Protein AF-D8TXD3-F1 (afdb_monomer)

Radius of gyration: 16.56 Å; Cα contacts (8 Å, |Δi|>4): 131; chains: 1; bounding box: 39×30×44 Å

Solvent-accessible surface area (backbone atoms only — not comparable to full-atom values): 8235 Å² total; per-residue (Å²): 101,42,66,89,77,50,85,74,64,62,69,60,53,58,61,46,43,56,59,26,46,46,66,71,43,50,66,60,37,62,75,70,69,53,77,76,81,86,74,85,86,90,82,79,69,88,90,75,47,63,72,58,51,56,48,12,42,26,48,69,37,72,36,46,75,47,78,46,57,33,57,79,40,65,63,96,54,82,62,51,21,35,48,52,49,51,50,54,53,54,53,46,65,76,53,59,66,57,44,82,45,68,42,64,54,65,72,60,61,64,76,89,72,86,86,66,100,76,51,65,58,54,53,48,25,50,52,43,48,53,48,68,68,73,105

Organism: NCBI:txid3068

Nearest PDB structures (foldseek):
  8xqx-assembly1_F  TM=9.456E-01  e=1.312E-15  Chlamydomonas reinhardtii
  8xks-assembly1_B  TM=9.243E-01  e=7.353E-14  Chlamydomonas reinhardtii
  8xkv-assembly1_E  TM=9.454E-01  e=6.251E-09  Arabidopsis thaliana
  8xks-assembly1_G  TM=8.811E-01  e=1.223E-08  Chlamydomonas reinhardtii
  7ln4-assembly1_E  TM=8.777E-01  e=8.655E-08  Homo sapiens

Mean predicted aligned error: 6.08 Å

pLDDT: mean 86.11, std 10.76, range [48.59, 96.69]

Structure (mmCIF, N/CA/C/O backbone):
data_AF-D8TXD3-F1
#
_entry.id   AF-D8TXD3-F1
#
loop_
_atom_site.group_PDB
_atom_site.id
_atom_site.type_symbol
_atom_site.label_atom_id
_atom_site.label_alt_id
_atom_site.label_comp_id
_atom_site.label_asym_id
_atom_site.label_entity_id
_atom_site.label_seq_id
_atom_site.pdbx_PDB_ins_code
_atom_site.Cartn_x
_atom_site.Cartn_y
_atom_site.Cartn_z
_atom_site.occupancy
_atom_site.B_iso_or_equiv
_atom_site.auth_seq_id
_atom_site.auth_comp_id
_atom_site.auth_asym_id
_atom_site.auth_atom_id
_atom_site.pdbx_PDB_model_num
ATOM 1 N N . ILE A 1 1 ? -5.170 -10.801 10.804 1.00 86.25 1 ILE A N 1
ATOM 2 C CA . ILE A 1 1 ? -3.956 -10.276 11.455 1.00 86.25 1 ILE A CA 1
ATOM 3 C C . ILE A 1 1 ? -4.276 -8.867 11.902 1.00 86.25 1 ILE A C 1
ATOM 5 O O . ILE A 1 1 ? -4.836 -8.115 11.110 1.00 86.25 1 ILE A O 1
ATOM 9 N N . PHE A 1 2 ? -4.005 -8.568 13.159 1.00 93.25 2 PHE A N 1
ATOM 10 C CA . PHE A 1 2 ? -4.257 -7.289 13.812 1.00 93.25 2 PHE A CA 1
ATOM 11 C C . PHE A 1 2 ? -2.934 -6.670 14.252 1.00 93.25 2 PHE A C 1
ATOM 13 O O . PHE A 1 2 ? -1.879 -7.306 14.145 1.00 93.25 2 PHE A O 1
ATOM 20 N N . PHE A 1 3 ? -2.953 -5.433 14.746 1.00 93.31 3 PHE A N 1
ATOM 21 C CA . PHE A 1 3 ? -1.712 -4.825 15.222 1.00 93.31 3 PHE A CA 1
ATOM 22 C C . PHE A 1 3 ? -1.115 -5.554 16.421 1.00 93.31 3 PHE A C 1
ATOM 24 O O . PHE A 1 3 ? 0.111 -5.565 16.560 1.00 93.31 3 PHE A O 1
ATOM 31 N N . ASP A 1 4 ? -1.936 -6.192 17.246 1.00 92.38 4 ASP A N 1
ATOM 32 C CA . ASP A 1 4 ? -1.477 -6.960 18.405 1.00 92.38 4 ASP A CA 1
ATOM 33 C C . ASP A 1 4 ? -0.662 -8.203 18.016 1.00 92.38 4 ASP A C 1
ATOM 35 O O . ASP A 1 4 ? 0.206 -8.630 18.776 1.00 92.38 4 ASP A O 1
ATOM 39 N N . ASP A 1 5 ? -0.836 -8.708 16.791 1.00 91.00 5 ASP A N 1
ATOM 40 C CA . ASP A 1 5 ? -0.072 -9.844 16.260 1.00 91.00 5 ASP A CA 1
ATOM 41 C C . ASP A 1 5 ? 1.360 -9.455 15.825 1.00 91.00 5 ASP A C 1
ATOM 43 O O . ASP A 1 5 ? 2.174 -10.319 15.494 1.00 91.00 5 ASP A O 1
ATOM 47 N N . ILE A 1 6 ? 1.693 -8.157 15.786 1.00 90.44 6 ILE A N 1
ATOM 48 C CA . ILE A 1 6 ? 2.980 -7.643 15.291 1.00 90.44 6 ILE A CA 1
ATOM 49 C C . ILE A 1 6 ? 3.833 -7.151 16.463 1.00 90.44 6 ILE A C 1
ATOM 51 O O . ILE A 1 6 ? 3.465 -6.213 17.163 1.00 90.44 6 ILE A O 1
ATOM 55 N N . ALA A 1 7 ? 5.025 -7.705 16.667 1.00 90.25 7 ALA A N 1
ATOM 56 C CA . ALA A 1 7 ? 5.937 -7.203 17.696 1.00 90.25 7 ALA A CA 1
ATOM 57 C C . ALA A 1 7 ? 6.649 -5.904 17.257 1.00 90.25 7 ALA A C 1
ATOM 59 O O . ALA A 1 7 ? 7.073 -5.763 16.112 1.00 90.25 7 ALA A O 1
ATOM 60 N N . GLY A 1 8 ? 6.837 -4.961 18.187 1.00 90.44 8 GLY A N 1
ATOM 61 C CA . GLY A 1 8 ? 7.614 -3.737 17.944 1.00 90.44 8 GLY A CA 1
ATOM 62 C C . GLY A 1 8 ? 6.884 -2.664 17.122 1.00 90.44 8 GLY A C 1
ATOM 63 O O . GLY A 1 8 ? 5.661 -2.559 17.175 1.00 90.44 8 GLY A O 1
ATOM 64 N N . ASN A 1 9 ? 7.651 -1.815 16.423 1.00 88.00 9 ASN A N 1
ATOM 65 C CA . ASN A 1 9 ? 7.160 -0.758 15.519 1.00 88.00 9 ASN A CA 1
ATOM 66 C C . ASN A 1 9 ? 6.089 0.180 16.116 1.00 88.00 9 ASN A C 1
ATOM 68 O O . ASN A 1 9 ? 5.203 0.643 15.401 1.00 88.00 9 ASN A O 1
ATOM 72 N N . LYS A 1 10 ? 6.173 0.480 17.423 1.00 90.62 10 LYS A N 1
ATOM 73 C CA . LYS A 1 10 ? 5.152 1.248 18.165 1.00 90.62 10 LYS A CA 1
ATOM 74 C C . LYS A 1 10 ? 4.772 2.560 17.476 1.00 9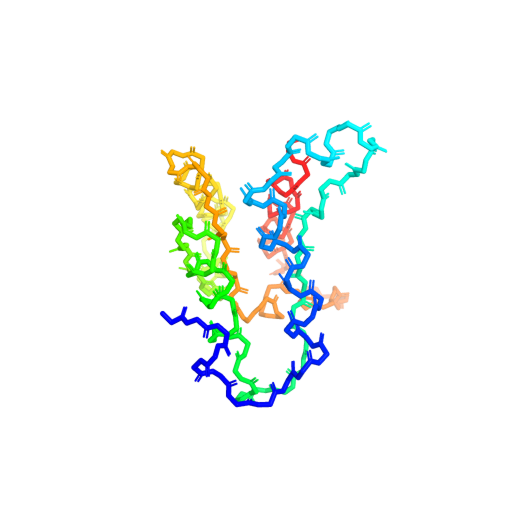0.62 10 LYS A C 1
ATOM 76 O O . LYS A 1 10 ? 3.590 2.832 17.329 1.00 90.62 10 LYS A O 1
ATOM 81 N N . GLN A 1 11 ? 5.765 3.320 17.013 1.00 90.12 11 GLN A N 1
ATOM 82 C CA . GLN A 1 11 ? 5.536 4.595 16.332 1.00 90.12 11 GLN A CA 1
ATOM 83 C C . GLN A 1 11 ? 4.725 4.418 15.041 1.00 90.12 11 GLN A C 1
ATOM 85 O O . GLN A 1 11 ? 3.692 5.053 14.868 1.00 90.12 11 GLN A O 1
ATOM 90 N N . ALA A 1 12 ? 5.134 3.483 14.180 1.00 91.00 12 ALA A N 1
ATOM 91 C CA . ALA A 1 12 ? 4.425 3.206 12.935 1.00 91.00 12 ALA A CA 1
ATOM 92 C C . ALA A 1 12 ? 3.001 2.676 13.177 1.00 91.00 12 ALA A C 1
ATOM 94 O O . ALA A 1 12 ? 2.106 2.976 12.398 1.00 91.00 12 ALA A O 1
ATOM 95 N N . LYS A 1 13 ? 2.764 1.912 14.256 1.00 92.81 13 LYS A N 1
ATOM 96 C CA . LYS A 1 13 ? 1.402 1.484 14.622 1.00 92.81 13 LYS A CA 1
ATOM 97 C C . LYS A 1 13 ? 0.518 2.672 14.989 1.00 92.81 13 LYS A C 1
ATOM 99 O O . LYS A 1 13 ? -0.627 2.708 14.564 1.00 92.81 13 LYS A O 1
ATOM 104 N N . VAL A 1 14 ? 1.044 3.629 15.757 1.00 92.31 14 VAL A N 1
ATOM 105 C CA . VAL A 1 14 ? 0.307 4.844 16.140 1.00 92.31 14 VAL A CA 1
ATOM 106 C C . VAL A 1 14 ? -0.063 5.659 14.902 1.00 92.31 14 VAL A C 1
ATOM 108 O O . VAL A 1 14 ? -1.224 6.011 14.743 1.00 92.31 14 VAL A O 1
ATOM 111 N N . GLU A 1 15 ? 0.883 5.888 13.992 1.00 90.69 15 GLU A N 1
ATOM 112 C CA . GLU A 1 15 ? 0.621 6.634 12.751 1.00 90.69 15 GLU A CA 1
ATOM 113 C C . GLU A 1 15 ? -0.390 5.916 11.849 1.00 90.69 15 GLU A C 1
ATOM 115 O O . GLU A 1 15 ? -1.292 6.528 11.285 1.00 90.69 15 GLU A O 1
ATOM 120 N N . LEU A 1 16 ? -0.295 4.590 11.742 1.00 92.69 16 LEU A N 1
ATOM 121 C CA . LEU A 1 16 ? -1.227 3.814 10.930 1.00 92.69 16 LEU A CA 1
ATOM 122 C C . LEU A 1 16 ? -2.613 3.652 11.568 1.00 92.69 16 LEU A C 1
ATOM 124 O O . LEU A 1 16 ? -3.570 3.385 10.841 1.00 92.69 16 LEU A O 1
ATOM 128 N N . MET A 1 17 ? -2.757 3.842 12.883 1.00 91.25 17 MET A N 1
ATOM 129 C CA . MET A 1 17 ? -4.076 3.886 13.523 1.00 91.25 17 MET A CA 1
ATOM 130 C C . MET A 1 17 ? -4.910 5.070 13.034 1.00 91.25 17 MET A C 1
ATOM 132 O O . MET A 1 17 ? -6.123 4.929 12.928 1.00 91.25 17 MET A O 1
ATOM 136 N N . GLU A 1 18 ? -4.296 6.186 12.631 1.00 87.19 18 GLU A N 1
ATOM 137 C CA . GLU A 1 18 ? -5.038 7.302 12.025 1.00 87.19 18 GLU A CA 1
ATOM 138 C C . GLU A 1 18 ? -5.732 6.881 10.719 1.00 87.19 18 GLU A C 1
ATOM 140 O O . GLU A 1 18 ? -6.858 7.294 10.434 1.00 87.19 18 GLU A O 1
ATOM 145 N N . VAL A 1 19 ? -5.087 6.003 9.941 1.00 89.00 19 VAL A N 1
ATOM 146 C CA . VAL A 1 19 ? -5.666 5.428 8.717 1.00 89.00 19 VAL A CA 1
ATOM 147 C C . VAL A 1 19 ? -6.830 4.499 9.057 1.00 89.00 19 VAL A C 1
ATOM 149 O O . VAL A 1 19 ? -7.870 4.553 8.404 1.00 89.00 19 VAL A O 1
ATOM 152 N N . VAL A 1 20 ? -6.683 3.673 10.096 1.00 90.94 20 VAL A N 1
ATOM 153 C CA . VAL A 1 20 ? -7.759 2.793 10.582 1.00 90.94 20 VAL A CA 1
ATOM 154 C C . VAL A 1 20 ? -8.965 3.612 11.045 1.00 90.94 20 VAL A C 1
ATOM 156 O O . VAL A 1 20 ? -10.105 3.315 10.677 1.00 90.94 20 VAL A O 1
ATOM 159 N N . ASP A 1 21 ? -8.723 4.667 11.818 1.00 88.38 21 ASP A N 1
ATOM 160 C CA . ASP A 1 21 ? -9.765 5.546 12.344 1.00 88.38 21 ASP A CA 1
ATOM 161 C C . ASP A 1 21 ? -10.522 6.261 11.224 1.00 88.38 21 ASP A C 1
ATOM 163 O O . ASP A 1 21 ? -11.740 6.442 11.328 1.00 88.38 21 ASP A O 1
ATOM 167 N N . PHE A 1 22 ? -9.835 6.606 10.131 1.00 85.69 22 PHE A N 1
ATOM 168 C CA . PHE A 1 22 ? -10.468 7.156 8.936 1.00 85.69 22 PHE A CA 1
ATOM 169 C C . PHE A 1 22 ? -11.490 6.191 8.319 1.00 85.69 22 PHE A C 1
ATOM 171 O O . PHE A 1 22 ? -12.600 6.611 7.987 1.00 85.69 22 PHE A O 1
ATOM 178 N N . PHE A 1 23 ? -11.157 4.902 8.202 1.00 85.69 23 PHE A N 1
ATOM 179 C CA . PHE A 1 23 ? -12.091 3.898 7.680 1.00 85.69 23 PHE A CA 1
ATOM 180 C C . PHE A 1 23 ? -13.249 3.611 8.641 1.00 85.69 23 PHE A C 1
ATOM 182 O O . PHE A 1 23 ? -14.376 3.408 8.189 1.00 85.69 23 PHE A O 1
ATOM 189 N N . ARG A 1 24 ? -12.995 3.607 9.956 1.00 86.31 24 ARG A N 1
ATOM 190 C CA . ARG A 1 24 ? -14.018 3.301 10.969 1.00 86.31 24 ARG A CA 1
ATOM 191 C C . ARG A 1 24 ? -14.969 4.464 11.256 1.00 86.31 24 ARG A C 1
ATOM 193 O O . ARG A 1 24 ? -16.124 4.210 11.577 1.00 86.31 24 ARG A O 1
ATOM 200 N N . THR A 1 25 ? -14.496 5.712 11.176 1.00 85.31 25 THR A N 1
ATOM 201 C CA . THR A 1 25 ? -15.274 6.900 11.588 1.00 85.31 25 THR A CA 1
ATOM 202 C C . THR A 1 25 ? -15.173 8.073 10.592 1.00 85.31 25 THR A C 1
ATOM 204 O O . THR A 1 25 ? -14.779 9.187 10.968 1.00 85.31 25 THR A O 1
ATOM 207 N N . PRO A 1 26 ? -15.519 7.877 9.306 1.00 80.00 26 PRO A N 1
ATOM 208 C CA . PRO A 1 26 ? -15.300 8.875 8.252 1.00 80.00 26 PRO A CA 1
ATOM 209 C C . PRO A 1 26 ? -16.060 10.196 8.479 1.00 80.00 26 PRO A C 1
ATOM 211 O O . PRO A 1 26 ? -15.603 11.266 8.069 1.00 80.00 26 PRO A O 1
ATOM 214 N N . GLU A 1 27 ? -17.205 10.166 9.161 1.00 83.94 27 GLU A N 1
ATOM 215 C CA . GLU A 1 27 ? -18.003 11.347 9.511 1.00 83.94 27 GLU A CA 1
ATOM 216 C C . GLU A 1 27 ? -17.260 12.355 10.396 1.00 83.94 27 GLU A C 1
ATOM 218 O O . GLU A 1 27 ? -17.423 13.560 10.196 1.00 83.94 27 GLU A O 1
ATOM 223 N N . LYS A 1 28 ? -16.396 11.901 11.315 1.00 82.56 28 LYS A N 1
ATOM 224 C CA . LYS A 1 28 ? -15.596 12.805 12.162 1.00 82.56 28 LYS A CA 1
ATOM 225 C C . LYS A 1 28 ? -14.623 13.637 11.331 1.00 82.56 28 LYS A C 1
ATOM 227 O O . LYS A 1 28 ? -14.472 14.830 11.585 1.00 82.56 28 LYS A O 1
ATOM 232 N N . PHE A 1 29 ? -14.010 13.027 10.318 1.00 80.38 29 PHE A N 1
ATOM 233 C CA . PHE A 1 29 ? -13.079 13.703 9.413 1.00 80.38 29 PHE A CA 1
ATOM 234 C C . PHE A 1 29 ? -13.796 14.698 8.499 1.00 80.38 29 PHE A C 1
ATOM 236 O O . PHE A 1 29 ? -13.316 15.810 8.289 1.00 80.38 29 PHE A O 1
ATOM 243 N N . ARG A 1 30 ? -14.994 14.345 8.013 1.00 79.19 30 ARG A N 1
ATOM 244 C CA . ARG A 1 30 ? -15.831 15.278 7.242 1.00 79.19 30 ARG A CA 1
ATOM 245 C C . ARG A 1 30 ? -16.265 16.479 8.079 1.00 79.19 30 ARG A C 1
ATOM 247 O O . ARG A 1 30 ? -16.218 17.600 7.585 1.00 79.19 30 ARG A O 1
ATOM 254 N N . ALA A 1 31 ? -16.656 16.256 9.334 1.00 82.88 31 ALA A N 1
ATOM 255 C CA . ALA A 1 31 ? -17.104 17.315 10.236 1.00 82.88 31 ALA A CA 1
ATOM 256 C C . ALA A 1 31 ? -15.977 18.278 10.643 1.00 82.88 31 ALA A C 1
ATOM 258 O O . ALA A 1 31 ? -16.224 19.469 10.811 1.00 82.88 31 ALA A O 1
ATOM 259 N N . SER A 1 32 ? -14.741 17.787 10.778 1.00 81.44 32 SER A N 1
ATOM 260 C CA . SER A 1 32 ? -13.578 18.618 11.110 1.00 81.44 32 SER A CA 1
ATOM 261 C C . SER A 1 32 ? -12.965 19.339 9.904 1.00 81.44 32 SER A C 1
ATOM 263 O O . SER A 1 32 ? -12.075 20.169 10.080 1.00 81.44 32 SER A O 1
ATOM 265 N N . GLY A 1 33 ? -13.407 19.026 8.679 1.00 79.88 33 GLY A N 1
ATOM 266 C CA . GLY A 1 33 ? -12.780 19.511 7.446 1.00 79.88 33 GLY A CA 1
ATOM 267 C C . GLY A 1 33 ? -11.394 18.908 7.186 1.00 79.88 33 GLY A C 1
ATOM 268 O O . GLY A 1 33 ? -10.670 19.387 6.310 1.00 79.88 33 GLY A O 1
ATOM 269 N N . ALA A 1 34 ? -11.009 17.870 7.934 1.00 78.56 34 ALA A N 1
ATOM 270 C CA . ALA A 1 34 ? -9.746 17.177 7.741 1.00 78.56 34 ALA A CA 1
ATOM 271 C C . ALA A 1 34 ? -9.757 16.414 6.409 1.00 78.56 34 ALA A 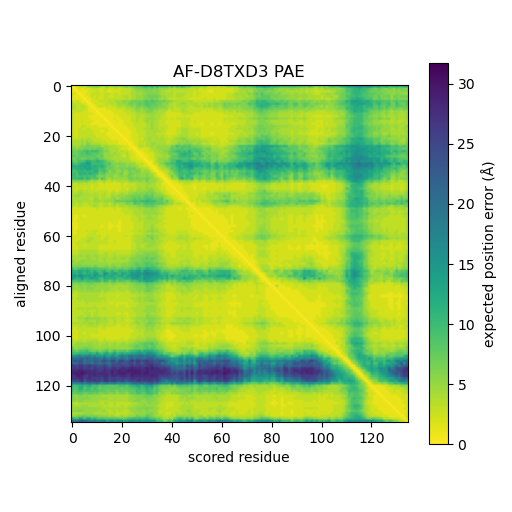C 1
ATOM 273 O O . ALA A 1 34 ? -10.725 15.733 6.060 1.00 78.56 34 ALA A O 1
ATOM 274 N N . ARG A 1 35 ? -8.661 16.516 5.651 1.00 71.19 35 ARG A N 1
ATOM 275 C CA . ARG A 1 35 ? -8.489 15.725 4.429 1.00 71.19 35 ARG A CA 1
ATOM 276 C C . ARG A 1 35 ? -8.021 14.326 4.792 1.00 71.19 35 ARG A C 1
ATOM 278 O O . ARG A 1 35 ? -7.109 14.171 5.598 1.00 71.19 35 ARG A O 1
ATOM 285 N N . ALA A 1 36 ? -8.620 13.332 4.147 1.00 72.00 36 ALA A N 1
ATOM 286 C CA . ALA A 1 36 ? -8.139 11.963 4.217 1.00 72.00 36 ALA A CA 1
ATOM 287 C C . ALA A 1 36 ? -6.675 11.892 3.745 1.00 72.00 36 ALA A C 1
ATOM 289 O O . ALA A 1 36 ? -6.329 12.568 2.764 1.00 72.00 36 ALA A O 1
ATOM 290 N N . PRO A 1 37 ? -5.820 11.079 4.386 1.00 74.50 37 PRO A N 1
ATOM 291 C CA . PRO A 1 37 ? -4.510 10.781 3.832 1.00 74.50 37 PRO A CA 1
ATOM 292 C C . PRO A 1 37 ? -4.689 10.139 2.449 1.00 74.50 37 PRO A C 1
ATOM 294 O O . PRO A 1 37 ? -5.395 9.144 2.305 1.00 74.50 37 PRO A O 1
ATOM 297 N N . LYS A 1 38 ? -4.061 10.720 1.417 1.00 78.88 38 LYS A N 1
ATOM 298 C CA . LYS A 1 38 ? -4.127 10.200 0.036 1.00 78.88 38 LYS A CA 1
ATOM 299 C C . LYS A 1 38 ? -3.394 8.862 -0.134 1.00 78.88 38 LYS A C 1
ATOM 301 O O . LYS A 1 38 ? -3.677 8.116 -1.062 1.00 78.88 38 LYS A O 1
ATOM 306 N N . GLY A 1 39 ? -2.441 8.566 0.745 1.00 88.25 39 GLY A N 1
ATOM 307 C CA . GLY A 1 39 ? -1.661 7.336 0.737 1.00 88.25 39 GLY A CA 1
ATOM 308 C C . GLY A 1 39 ? -0.626 7.335 1.855 1.00 88.25 39 GLY A C 1
ATOM 309 O O . GLY A 1 39 ? -0.339 8.377 2.446 1.00 88.25 39 GLY A O 1
ATOM 310 N N . VAL A 1 40 ? -0.065 6.161 2.139 1.00 91.50 40 VAL A N 1
ATOM 311 C CA . VAL A 1 40 ? 1.009 5.980 3.123 1.00 91.50 40 VAL A CA 1
ATOM 312 C C . VAL A 1 40 ? 2.182 5.284 2.452 1.00 91.50 40 VAL A C 1
ATOM 314 O O . VAL A 1 40 ? 2.003 4.263 1.791 1.00 91.50 40 VAL A O 1
ATOM 317 N N . LEU A 1 41 ? 3.388 5.817 2.649 1.00 92.12 41 LEU A N 1
ATOM 318 C CA . LEU A 1 41 ? 4.623 5.217 2.158 1.00 92.12 41 LEU A CA 1
ATOM 319 C C . LEU A 1 41 ? 5.400 4.594 3.322 1.00 92.12 41 LEU A C 1
ATOM 321 O O . LEU A 1 41 ? 5.902 5.297 4.197 1.00 92.12 41 LEU A O 1
ATOM 325 N N . LEU A 1 42 ? 5.530 3.267 3.320 1.00 92.00 42 LEU A N 1
ATOM 326 C CA . LEU A 1 42 ? 6.301 2.540 4.328 1.00 92.00 42 LEU A CA 1
ATOM 327 C C . LEU A 1 42 ? 7.754 2.370 3.864 1.00 92.00 42 LEU A C 1
ATOM 329 O O . LEU A 1 42 ? 8.037 1.560 2.987 1.00 92.00 42 LEU A O 1
ATOM 333 N N . VAL A 1 43 ? 8.697 3.079 4.491 1.00 91.00 43 VAL A N 1
ATOM 334 C CA . VAL A 1 43 ? 10.129 3.056 4.116 1.00 91.00 43 VAL A CA 1
ATOM 335 C C . VAL A 1 43 ? 10.975 2.352 5.176 1.00 91.00 43 VAL A C 1
ATOM 337 O O . VAL A 1 43 ? 10.620 2.292 6.351 1.00 91.00 43 VAL A O 1
ATOM 340 N N . GLY A 1 44 ? 12.067 1.708 4.764 1.00 89.88 44 GLY A N 1
ATOM 341 C CA . GLY A 1 44 ? 13.067 1.086 5.642 1.00 89.88 44 GLY A CA 1
ATOM 342 C C . GLY A 1 44 ? 13.565 -0.262 5.107 1.00 89.88 44 GLY A C 1
ATOM 343 O O . GLY A 1 44 ? 13.054 -0.721 4.089 1.00 89.88 44 GLY A O 1
ATOM 344 N N . PRO A 1 45 ? 14.512 -0.921 5.794 1.00 88.62 45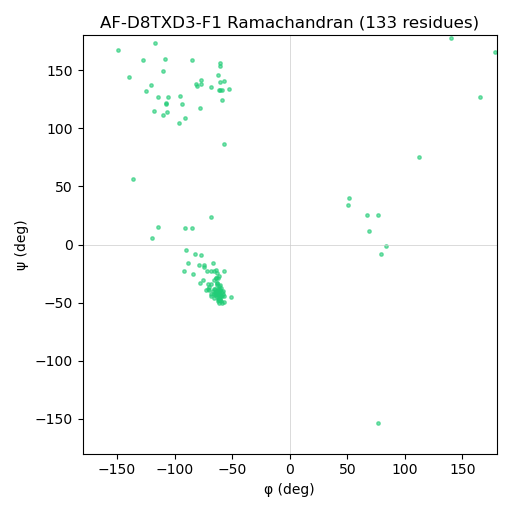 PRO A N 1
ATOM 345 C CA . PRO A 1 45 ? 15.127 -2.154 5.300 1.00 88.62 45 PRO A CA 1
ATOM 346 C C . PRO A 1 45 ? 14.112 -3.297 5.092 1.00 88.62 45 PRO A C 1
ATOM 348 O O . PRO A 1 45 ? 13.059 -3.304 5.755 1.00 88.62 45 PRO A O 1
ATOM 351 N N . PRO A 1 46 ? 14.418 -4.278 4.220 1.00 86.44 46 PRO A N 1
ATOM 352 C CA . PRO A 1 46 ? 13.609 -5.487 4.077 1.00 86.44 46 PRO A CA 1
ATOM 353 C C . PRO A 1 46 ? 13.551 -6.272 5.397 1.00 86.44 46 PRO A C 1
ATOM 355 O O . PRO A 1 46 ? 14.436 -6.160 6.243 1.00 86.44 46 PRO A O 1
ATOM 358 N N . GLY A 1 47 ? 12.482 -7.048 5.596 1.00 86.44 47 GLY A N 1
ATOM 359 C CA . GLY A 1 47 ? 12.307 -7.885 6.793 1.00 86.44 47 GLY A CA 1
ATOM 360 C C . GLY A 1 47 ? 11.732 -7.180 8.031 1.00 86.44 47 GLY A C 1
ATOM 361 O O . GLY A 1 47 ? 11.464 -7.840 9.026 1.00 86.44 47 GLY A O 1
ATOM 362 N N . ASN A 1 48 ? 11.448 -5.873 7.976 1.00 87.00 48 ASN A N 1
ATOM 363 C CA . ASN A 1 48 ? 10.874 -5.117 9.108 1.00 87.00 48 ASN A CA 1
ATOM 364 C C . ASN A 1 48 ? 9.335 -5.180 9.215 1.00 87.00 48 ASN A C 1
ATOM 366 O O . ASN A 1 48 ? 8.723 -4.368 9.908 1.00 87.00 48 ASN A O 1
ATOM 370 N N . GLY A 1 49 ? 8.692 -6.112 8.50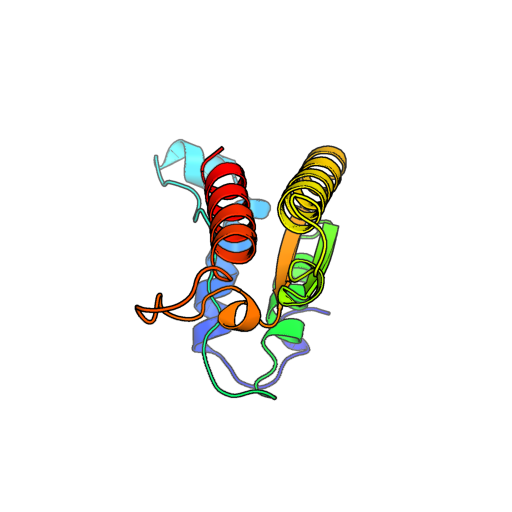5 1.00 90.19 49 GLY A N 1
ATOM 371 C CA . GLY A 1 49 ? 7.251 -6.354 8.622 1.00 90.19 49 GLY A CA 1
ATOM 372 C C . GLY A 1 49 ? 6.340 -5.331 7.932 1.00 90.19 49 GLY A C 1
ATOM 373 O O . GLY A 1 49 ? 5.190 -5.211 8.333 1.00 90.19 49 GLY A O 1
ATOM 374 N N . LYS A 1 50 ? 6.792 -4.615 6.891 1.00 93.75 50 LYS A N 1
ATOM 375 C CA . LYS A 1 50 ? 5.964 -3.627 6.155 1.00 93.75 50 LYS A CA 1
ATOM 376 C C . LYS A 1 50 ? 4.682 -4.243 5.591 1.00 93.75 50 LYS A C 1
ATOM 378 O O . LYS A 1 50 ? 3.592 -3.742 5.842 1.00 93.75 50 LYS A O 1
ATOM 383 N N . THR A 1 51 ? 4.818 -5.377 4.906 1.00 92.69 51 THR A N 1
ATOM 384 C CA . THR A 1 51 ? 3.701 -6.139 4.336 1.00 92.69 51 THR A CA 1
ATOM 385 C C . THR A 1 51 ? 2.753 -6.651 5.425 1.00 92.69 51 THR A C 1
ATOM 387 O O . THR A 1 51 ? 1.536 -6.613 5.257 1.00 92.69 51 THR A O 1
ATOM 390 N N . LEU A 1 52 ? 3.290 -7.087 6.574 1.00 93.75 52 LEU A N 1
ATOM 391 C CA . LEU A 1 52 ? 2.478 -7.491 7.730 1.00 93.75 52 LEU A CA 1
ATOM 392 C C . LEU A 1 52 ? 1.711 -6.300 8.308 1.00 93.75 52 LEU A C 1
ATOM 394 O O . LEU A 1 52 ? 0.525 -6.423 8.597 1.00 93.75 52 LEU A O 1
ATOM 398 N N . MET A 1 53 ? 2.365 -5.145 8.415 1.00 94.56 53 MET A N 1
ATOM 399 C CA . MET A 1 53 ? 1.767 -3.916 8.916 1.00 94.56 53 MET A CA 1
ATOM 400 C C . MET A 1 53 ? 0.607 -3.452 8.032 1.00 94.56 53 MET A C 1
ATOM 402 O O . MET A 1 53 ? -0.470 -3.167 8.543 1.00 94.56 53 MET A O 1
ATOM 406 N N . ALA A 1 54 ? 0.786 -3.450 6.709 1.00 94.19 54 ALA A N 1
ATOM 407 C CA . ALA A 1 54 ? -0.273 -3.091 5.767 1.00 94.19 54 ALA A CA 1
ATOM 408 C C . ALA A 1 54 ? -1.480 -4.042 5.854 1.00 94.19 54 ALA A C 1
ATOM 410 O O . ALA A 1 54 ? -2.628 -3.596 5.8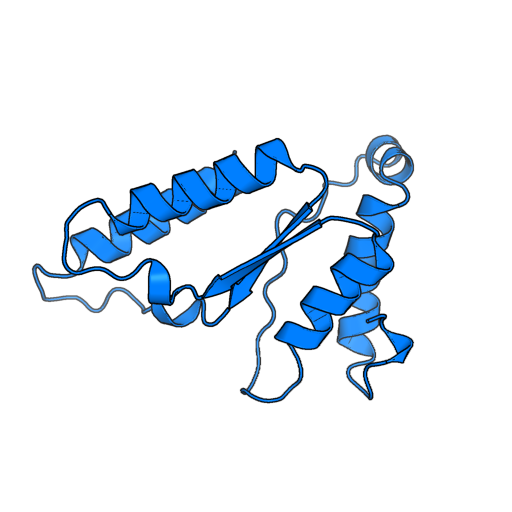54 1.00 94.19 54 ALA A O 1
ATOM 411 N N . ARG A 1 55 ? -1.234 -5.353 6.002 1.00 95.00 55 ARG A N 1
ATOM 412 C CA . ARG A 1 55 ? -2.303 -6.339 6.234 1.00 95.00 55 ARG A CA 1
ATOM 413 C C . ARG A 1 55 ? -3.016 -6.116 7.567 1.00 95.00 55 ARG A C 1
ATOM 415 O O . ARG A 1 55 ? -4.231 -6.284 7.622 1.00 95.00 55 ARG A O 1
ATOM 422 N N . ALA A 1 56 ? -2.288 -5.736 8.617 1.00 95.44 56 ALA A N 1
ATOM 423 C CA . ALA A 1 56 ? -2.881 -5.416 9.912 1.00 95.44 56 ALA A CA 1
ATOM 424 C C . ALA A 1 56 ? -3.782 -4.180 9.834 1.00 95.44 56 ALA A C 1
ATOM 426 O O . ALA A 1 56 ? -4.887 -4.236 10.354 1.00 95.44 56 ALA A O 1
ATOM 427 N N . VAL A 1 57 ? -3.398 -3.127 9.102 1.00 95.12 57 VAL A N 1
ATOM 428 C CA . VAL A 1 57 ? -4.269 -1.953 8.875 1.00 95.12 57 VAL A CA 1
ATOM 429 C C . VAL A 1 57 ? -5.599 -2.363 8.244 1.00 95.12 57 VAL A C 1
ATOM 431 O O . VAL A 1 57 ? -6.652 -1.915 8.693 1.00 95.12 57 VAL A O 1
ATOM 434 N N . ALA A 1 58 ? -5.578 -3.236 7.233 1.00 94.69 58 ALA A N 1
ATOM 435 C CA . ALA A 1 58 ? -6.808 -3.730 6.615 1.00 94.69 58 ALA A CA 1
ATOM 436 C C . ALA A 1 58 ? -7.635 -4.600 7.566 1.00 94.69 58 ALA A C 1
ATOM 438 O O . ALA A 1 58 ? -8.855 -4.451 7.617 1.00 94.69 58 ALA A O 1
ATOM 439 N N . GLY A 1 59 ? -6.972 -5.457 8.349 1.00 94.75 59 GLY A N 1
ATOM 440 C CA . GLY A 1 59 ? -7.611 -6.266 9.385 1.00 94.75 59 GLY A CA 1
ATOM 441 C C . GLY A 1 59 ? -8.310 -5.410 10.440 1.00 94.75 59 GLY A C 1
ATOM 442 O O . GLY A 1 59 ? -9.485 -5.626 10.719 1.00 94.75 59 GLY A O 1
ATOM 443 N N . GLU A 1 60 ? -7.625 -4.393 10.961 1.00 94.44 60 GLU A N 1
ATOM 444 C CA . GLU A 1 60 ? -8.185 -3.424 11.904 1.00 94.44 60 GLU A CA 1
ATOM 445 C C . GLU A 1 60 ? -9.340 -2.632 11.278 1.00 94.44 60 GLU A C 1
ATOM 447 O O . GLU A 1 60 ? -10.386 -2.433 11.894 1.00 94.44 60 GLU A O 1
ATOM 452 N N . SER A 1 61 ? -9.191 -2.202 10.030 1.00 92.69 61 SER A N 1
ATOM 453 C CA . SER A 1 61 ? -10.213 -1.404 9.344 1.00 92.69 61 SER A CA 1
ATOM 454 C C . SER A 1 61 ? -11.428 -2.234 8.910 1.00 92.69 61 SER A C 1
ATOM 456 O O . SER A 1 61 ? -12.477 -1.664 8.630 1.00 92.69 61 SER A O 1
ATOM 458 N N . GLY A 1 62 ? -11.305 -3.565 8.844 1.00 93.19 62 GLY A N 1
ATOM 459 C CA . GLY A 1 62 ? -12.356 -4.459 8.350 1.00 93.19 62 GLY A CA 1
ATOM 460 C C . GLY A 1 62 ? -12.642 -4.304 6.852 1.00 93.19 62 GLY A C 1
ATOM 461 O O . GLY A 1 62 ? -13.752 -4.585 6.409 1.00 93.19 62 GLY A O 1
ATOM 462 N N . VAL A 1 63 ? -11.662 -3.834 6.076 1.00 93.94 63 VAL A N 1
ATOM 463 C CA . VAL A 1 63 ? -11.799 -3.543 4.637 1.00 93.94 63 VAL A CA 1
ATOM 464 C C . VAL A 1 63 ? -11.056 -4.571 3.789 1.00 93.94 63 VAL A C 1
ATOM 466 O O . VAL A 1 63 ? -10.146 -5.252 4.268 1.00 93.94 63 VAL A O 1
ATOM 469 N N . ALA A 1 64 ? -11.418 -4.685 2.509 1.00 95.12 64 ALA A N 1
ATOM 470 C CA . ALA A 1 64 ? -10.715 -5.583 1.598 1.00 95.12 64 ALA A CA 1
ATOM 471 C C . ALA A 1 64 ? -9.240 -5.167 1.433 1.00 95.12 64 ALA A C 1
ATOM 473 O O . ALA A 1 64 ? -8.913 -3.980 1.426 1.00 95.12 64 ALA A O 1
ATOM 474 N N . PHE A 1 65 ? -8.350 -6.148 1.273 1.00 95.94 65 PHE A N 1
ATOM 475 C CA . PHE A 1 65 ? -6.917 -5.928 1.073 1.00 95.94 65 PHE A CA 1
ATOM 476 C C . PHE A 1 65 ? -6.494 -6.471 -0.288 1.00 95.94 65 PHE A C 1
ATOM 478 O O . PHE A 1 65 ? -6.536 -7.680 -0.518 1.00 95.94 65 PHE A O 1
ATOM 485 N N . ILE A 1 66 ? -6.072 -5.578 -1.175 1.00 96.69 66 ILE A N 1
ATOM 486 C CA . ILE A 1 66 ? -5.551 -5.909 -2.499 1.00 96.69 66 ILE A CA 1
ATOM 487 C C . ILE A 1 66 ? -4.042 -5.704 -2.453 1.00 96.69 66 ILE A C 1
ATOM 489 O O . ILE A 1 66 ? -3.581 -4.637 -2.061 1.00 96.69 66 ILE A O 1
ATOM 493 N N . SER A 1 67 ? -3.265 -6.709 -2.847 1.00 94.75 67 SER A N 1
ATOM 494 C CA . SER A 1 67 ? -1.803 -6.624 -2.881 1.00 94.75 67 SER A CA 1
ATOM 495 C C . SER A 1 67 ? -1.270 -6.862 -4.282 1.00 94.75 67 SER A C 1
ATOM 497 O O . SER A 1 67 ? -1.696 -7.819 -4.924 1.00 94.75 67 SER A O 1
ATOM 499 N N . SER A 1 68 ? -0.298 -6.058 -4.698 1.00 94.31 68 SER A N 1
ATOM 500 C CA . SER A 1 68 ? 0.440 -6.214 -5.955 1.00 94.31 68 SER A CA 1
ATOM 501 C C . SER A 1 68 ? 1.916 -5.903 -5.710 1.00 94.31 68 SER A C 1
ATOM 503 O O . SER A 1 68 ? 2.219 -4.999 -4.929 1.00 94.31 68 SER A O 1
ATOM 505 N N . SER A 1 69 ? 2.843 -6.603 -6.366 1.00 92.00 69 SER A N 1
ATOM 506 C CA . SER A 1 69 ? 4.229 -6.116 -6.440 1.00 92.00 69 SER A CA 1
ATOM 507 C C . SER A 1 69 ? 4.339 -5.061 -7.539 1.00 92.00 69 SER A C 1
ATOM 509 O O . SER A 1 69 ? 3.785 -5.238 -8.624 1.00 92.00 69 SER A O 1
ATOM 511 N N . ALA A 1 70 ? 5.072 -3.972 -7.296 1.00 89.31 70 ALA A N 1
ATOM 512 C CA . ALA A 1 70 ? 5.325 -2.970 -8.328 1.00 89.31 70 ALA A CA 1
ATOM 513 C C . ALA A 1 70 ? 6.135 -3.532 -9.509 1.00 89.31 70 ALA A C 1
ATOM 515 O O . ALA A 1 70 ? 6.026 -3.031 -10.629 1.00 89.31 70 ALA A O 1
ATOM 516 N N . ALA A 1 71 ? 6.918 -4.593 -9.285 1.00 86.75 71 ALA A N 1
ATOM 517 C CA . ALA A 1 71 ? 7.665 -5.269 -10.339 1.00 86.75 71 ALA A CA 1
ATOM 518 C C . ALA A 1 71 ? 6.746 -5.869 -11.419 1.00 86.75 71 ALA A C 1
ATOM 520 O O . ALA A 1 71 ? 7.147 -5.947 -12.577 1.00 86.75 71 ALA A O 1
ATOM 521 N N . GLU A 1 72 ? 5.500 -6.221 -11.077 1.00 87.38 72 GLU A N 1
ATOM 522 C CA . GLU A 1 72 ? 4.504 -6.743 -12.027 1.00 87.38 72 GLU A CA 1
ATOM 523 C C . GLU A 1 72 ? 4.060 -5.706 -13.068 1.00 87.38 72 GLU A C 1
ATOM 525 O O . GLU A 1 72 ? 3.471 -6.060 -14.090 1.00 87.38 72 GLU A O 1
ATOM 530 N N . PHE A 1 73 ? 4.334 -4.421 -12.829 1.00 86.94 73 PHE A N 1
ATOM 531 C CA . PHE A 1 73 ? 4.032 -3.352 -13.778 1.00 86.94 73 PHE A CA 1
ATOM 532 C C . PHE A 1 73 ? 5.189 -3.071 -14.749 1.00 86.94 73 PHE A C 1
ATOM 534 O O . PHE A 1 73 ? 5.045 -2.241 -15.649 1.00 86.94 73 PHE A O 1
ATOM 541 N N . ILE A 1 74 ? 6.340 -3.732 -14.579 1.00 80.75 74 ILE A N 1
ATOM 542 C CA . ILE A 1 74 ? 7.517 -3.563 -15.433 1.00 80.75 74 ILE A CA 1
ATOM 543 C C . ILE A 1 74 ? 7.508 -4.656 -16.497 1.00 80.75 74 ILE A C 1
ATOM 545 O O . ILE A 1 74 ? 7.865 -5.799 -16.231 1.00 80.75 74 ILE A O 1
ATOM 549 N N . GLU A 1 75 ? 7.147 -4.286 -17.720 1.00 75.31 75 GLU A N 1
ATOM 550 C CA . GLU A 1 75 ? 7.018 -5.221 -18.838 1.00 75.31 75 GLU A CA 1
ATOM 551 C C . GLU A 1 75 ? 7.824 -4.757 -20.055 1.00 75.31 75 GLU A C 1
ATOM 553 O O . GLU A 1 75 ? 8.168 -3.582 -20.197 1.00 75.31 75 GLU A O 1
ATOM 558 N N . MET A 1 76 ? 8.137 -5.699 -20.951 1.00 74.00 76 MET A N 1
ATOM 559 C CA . MET A 1 76 ? 8.810 -5.397 -22.225 1.00 74.00 76 MET A CA 1
ATOM 560 C C . MET A 1 76 ? 7.853 -4.832 -23.285 1.00 74.00 76 MET A C 1
ATOM 562 O O . MET A 1 76 ? 8.300 -4.267 -24.283 1.00 74.00 76 MET A O 1
ATOM 566 N N . TYR A 1 77 ? 6.544 -5.008 -23.090 1.00 78.31 77 TYR A N 1
ATOM 567 C CA . TYR A 1 77 ? 5.510 -4.601 -24.034 1.00 78.31 77 TYR A CA 1
ATOM 568 C C . TYR A 1 77 ? 4.945 -3.233 -23.673 1.00 78.31 77 TYR A C 1
ATOM 570 O O . TYR A 1 77 ? 4.491 -3.023 -22.550 1.00 78.31 77 TYR A O 1
ATOM 578 N N . MET A 1 78 ? 4.929 -2.333 -24.656 1.00 79.38 78 MET A N 1
ATOM 579 C CA . MET A 1 78 ? 4.449 -0.968 -24.468 1.00 79.38 78 MET A CA 1
ATOM 580 C C . MET A 1 78 ? 2.972 -0.918 -24.054 1.00 79.38 78 MET A C 1
ATOM 582 O O . MET A 1 78 ? 2.121 -1.561 -24.669 1.00 79.38 78 MET A O 1
ATOM 586 N N . GLY A 1 79 ? 2.666 -0.116 -23.038 1.00 83.94 79 GLY A N 1
ATOM 587 C CA . GLY A 1 79 ? 1.332 0.134 -22.500 1.00 83.94 79 GLY A CA 1
ATOM 588 C C . GLY A 1 79 ? 0.778 -0.951 -21.572 1.00 83.94 79 GLY A C 1
ATOM 589 O O . GLY A 1 79 ? -0.272 -0.725 -20.962 1.00 83.94 79 GLY A O 1
ATOM 590 N N . LEU A 1 80 ? 1.444 -2.103 -21.432 1.00 89.44 80 LEU A N 1
ATOM 591 C CA . LEU A 1 80 ? 0.938 -3.203 -20.606 1.00 89.44 80 LEU A CA 1
ATOM 592 C C . LEU A 1 80 ? 1.012 -2.864 -19.112 1.00 89.44 80 LEU A C 1
ATOM 594 O O . LEU A 1 80 ? 0.072 -3.163 -18.374 1.00 89.44 80 LEU A O 1
ATOM 598 N N . GLY A 1 81 ? 2.074 -2.181 -18.672 1.00 90.44 81 GLY A N 1
ATOM 599 C CA . GLY A 1 81 ? 2.207 -1.739 -17.281 1.00 90.44 81 GLY A CA 1
ATOM 600 C C . GLY A 1 81 ? 1.102 -0.756 -16.887 1.00 90.44 81 GLY A C 1
ATOM 601 O O . GLY A 1 81 ? 0.390 -0.969 -15.905 1.00 90.44 81 GLY A O 1
ATOM 602 N N . ALA A 1 82 ? 0.863 0.262 -17.719 1.00 91.25 82 ALA A N 1
ATOM 603 C CA . ALA A 1 82 ? -0.219 1.226 -17.514 1.00 91.25 82 ALA A CA 1
ATOM 604 C C . ALA A 1 82 ? -1.622 0.584 -17.564 1.00 91.25 82 ALA A C 1
ATOM 606 O O . ALA A 1 82 ? -2.535 1.030 -16.869 1.00 91.25 82 ALA A O 1
ATOM 607 N N . ALA A 1 83 ? -1.830 -0.457 -18.379 1.00 93.12 83 ALA A N 1
ATOM 608 C CA . ALA A 1 83 ? -3.087 -1.208 -18.385 1.00 93.12 83 ALA A CA 1
ATOM 609 C C . ALA A 1 83 ? -3.310 -1.961 -17.062 1.00 93.12 83 ALA A C 1
ATOM 611 O O . ALA A 1 83 ? -4.372 -1.822 -16.463 1.00 93.12 83 ALA A O 1
ATOM 612 N N . ARG A 1 84 ? -2.288 -2.658 -16.546 1.00 93.12 84 ARG A N 1
ATOM 613 C CA . ARG A 1 84 ? -2.369 -3.353 -15.248 1.00 93.12 84 ARG A CA 1
ATOM 614 C C . ARG A 1 84 ? -2.658 -2.402 -14.088 1.00 93.12 84 ARG A C 1
ATOM 616 O O . ARG A 1 84 ? -3.446 -2.743 -13.211 1.00 93.12 84 ARG A O 1
ATOM 623 N N . VAL A 1 85 ? -2.059 -1.208 -14.094 1.00 94.56 85 VAL A N 1
ATOM 624 C CA . VAL A 1 85 ? -2.361 -0.174 -13.092 1.00 94.56 85 VAL A CA 1
ATOM 625 C C . VAL A 1 85 ? -3.843 0.214 -13.156 1.00 94.56 85 VAL A C 1
ATOM 627 O O . VAL A 1 85 ? -4.513 0.209 -12.128 1.00 94.56 85 VAL A O 1
ATOM 630 N N . ARG A 1 86 ? -4.398 0.462 -14.350 1.00 94.94 86 ARG A N 1
ATOM 631 C CA . ARG A 1 86 ? -5.839 0.736 -14.504 1.00 94.94 86 ARG A CA 1
ATOM 632 C C . ARG A 1 86 ? -6.704 -0.410 -13.982 1.00 94.94 86 ARG A C 1
ATOM 634 O O . ARG A 1 86 ? -7.664 -0.167 -13.254 1.00 94.94 86 ARG A O 1
ATOM 641 N N . ASP A 1 87 ? -6.354 -1.649 -14.305 1.00 95.44 87 ASP A N 1
ATOM 642 C CA . ASP A 1 87 ? -7.109 -2.830 -13.874 1.00 95.44 87 ASP A CA 1
ATOM 643 C C . ASP A 1 87 ? -7.069 -3.028 -12.351 1.00 95.44 87 ASP A C 1
ATOM 645 O O . ASP A 1 87 ? -8.093 -3.355 -11.741 1.00 95.44 87 ASP A O 1
ATOM 649 N N . LEU A 1 88 ? -5.924 -2.755 -11.716 1.00 96.06 88 LEU A N 1
ATOM 650 C CA . LEU A 1 88 ? -5.775 -2.772 -10.260 1.00 96.06 88 LEU A CA 1
ATOM 651 C C . LEU A 1 88 ? -6.740 -1.785 -9.590 1.00 96.06 88 LEU A C 1
ATOM 653 O O . LEU A 1 88 ? -7.489 -2.165 -8.687 1.00 96.06 88 LEU A O 1
ATOM 657 N N . PHE A 1 89 ? -6.768 -0.533 -10.053 1.00 95.50 89 PHE A N 1
ATOM 658 C CA . PHE A 1 89 ? -7.647 0.494 -9.488 1.00 95.50 89 PHE A CA 1
ATOM 659 C C . PHE A 1 89 ? -9.123 0.259 -9.830 1.00 95.50 89 PHE A C 1
ATOM 661 O O . PHE A 1 89 ? -9.990 0.488 -8.988 1.00 95.50 89 PHE A O 1
ATOM 668 N N . ASN A 1 90 ? -9.439 -0.273 -11.012 1.00 96.19 90 ASN A N 1
ATOM 669 C CA . ASN A 1 90 ? -10.803 -0.683 -11.358 1.00 96.19 90 ASN A 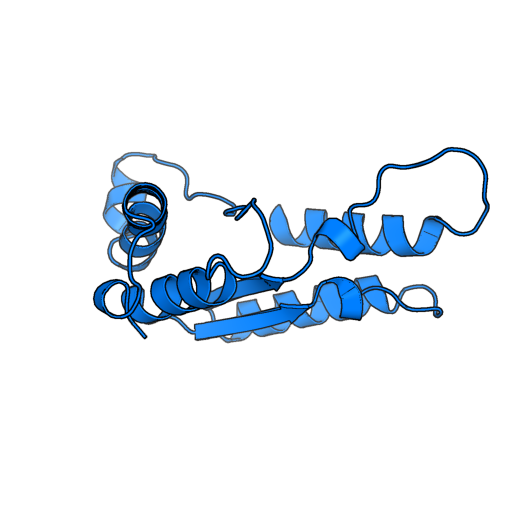CA 1
ATOM 670 C C . ASN A 1 90 ? -11.311 -1.802 -10.444 1.00 96.19 90 ASN A C 1
ATOM 672 O O . ASN A 1 90 ? -12.438 -1.735 -9.947 1.00 96.19 90 ASN A O 1
ATOM 676 N N . THR A 1 91 ? -10.461 -2.789 -10.158 1.00 96.19 91 THR A N 1
ATOM 677 C CA . THR A 1 91 ? -10.770 -3.850 -9.194 1.00 96.19 91 THR A CA 1
ATOM 678 C C . THR A 1 91 ? -11.022 -3.250 -7.813 1.00 96.19 91 THR A C 1
ATOM 680 O O . THR A 1 91 ? -12.055 -3.525 -7.207 1.00 96.19 91 THR A O 1
ATOM 683 N N . ALA A 1 92 ? -10.145 -2.355 -7.352 1.00 95.94 92 ALA A N 1
ATOM 684 C CA . ALA A 1 92 ? -10.287 -1.671 -6.070 1.00 95.94 92 ALA A CA 1
ATOM 685 C C . ALA A 1 92 ? -11.594 -0.870 -5.946 1.00 95.94 92 ALA A C 1
ATOM 687 O O . ALA A 1 92 ? -12.274 -0.964 -4.924 1.00 95.94 92 ALA A O 1
ATOM 688 N N . ARG A 1 93 ? -11.996 -0.144 -7.000 1.00 95.00 93 ARG A N 1
ATOM 689 C CA . ARG A 1 93 ? -13.279 0.582 -7.049 1.00 95.00 93 ARG A CA 1
ATOM 690 C C . ARG A 1 93 ? -14.480 -0.354 -6.894 1.00 95.00 93 ARG A C 1
ATOM 692 O O . ARG A 1 93 ? -15.443 0.016 -6.231 1.00 95.00 93 ARG A O 1
ATOM 699 N N . SER A 1 94 ? -14.423 -1.560 -7.465 1.00 96.38 94 SER A N 1
ATOM 700 C CA . SER A 1 94 ? -15.525 -2.534 -7.394 1.00 96.38 94 SER A CA 1
ATOM 701 C C . SER A 1 94 ? -15.719 -3.166 -6.010 1.00 96.38 94 SER A C 1
ATOM 703 O O . SER A 1 94 ? -16.816 -3.623 -5.698 1.00 96.38 94 SER A O 1
ATOM 705 N N . VAL A 1 95 ? -14.675 -3.166 -5.173 1.00 95.75 95 VAL A N 1
ATOM 706 C CA . VAL A 1 95 ? -14.687 -3.747 -3.817 1.00 95.75 95 VAL A CA 1
ATOM 707 C C . VAL A 1 95 ? -14.523 -2.693 -2.719 1.00 95.75 95 VAL A C 1
ATOM 709 O O . VAL A 1 95 ? -14.202 -3.028 -1.580 1.00 95.75 95 VAL A O 1
ATOM 712 N N . ALA A 1 96 ? -14.705 -1.413 -3.052 1.00 91.81 96 ALA A N 1
ATOM 713 C CA . ALA A 1 96 ? -14.584 -0.325 -2.094 1.00 91.81 96 ALA A CA 1
ATOM 714 C C . ALA A 1 96 ? -15.605 -0.482 -0.940 1.00 91.81 96 ALA A C 1
ATOM 716 O O . ALA A 1 96 ? -16.764 -0.814 -1.201 1.00 91.81 96 ALA A O 1
ATOM 717 N N . PRO A 1 97 ? -15.223 -0.203 0.324 1.00 91.81 97 PRO A N 1
ATOM 718 C CA . PRO A 1 97 ? -13.925 0.307 0.775 1.00 91.81 97 PRO A CA 1
ATOM 719 C C . PRO A 1 97 ? -12.829 -0.774 0.816 1.00 91.81 97 PRO A C 1
ATOM 721 O O . PRO A 1 97 ? -13.051 -1.892 1.280 1.00 91.81 97 PRO A O 1
ATOM 724 N N . CYS A 1 98 ? -11.622 -0.428 0.359 1.00 94.44 98 CYS A N 1
ATOM 725 C CA . CYS A 1 98 ? -10.474 -1.333 0.346 1.00 94.44 98 CYS A CA 1
ATOM 726 C C . CYS A 1 98 ? -9.139 -0.591 0.514 1.00 94.44 98 CYS A C 1
ATOM 728 O O . CYS A 1 98 ? -9.072 0.634 0.406 1.00 94.44 98 CYS A O 1
ATOM 730 N N . ILE A 1 99 ? -8.076 -1.355 0.766 1.00 94.62 99 ILE A N 1
ATOM 731 C CA . ILE A 1 99 ? -6.685 -0.899 0.778 1.00 94.62 99 ILE A CA 1
ATOM 732 C C . ILE A 1 99 ? -5.945 -1.583 -0.368 1.00 94.62 99 ILE A C 1
ATOM 734 O O . ILE A 1 99 ? -5.933 -2.812 -0.456 1.00 94.62 99 ILE A O 1
ATOM 738 N N . ILE A 1 100 ? -5.292 -0.780 -1.210 1.00 95.88 100 ILE A N 1
ATOM 739 C CA . ILE A 1 100 ? -4.315 -1.251 -2.192 1.00 95.88 100 ILE A CA 1
ATOM 740 C C . ILE A 1 100 ? -2.930 -1.158 -1.550 1.00 95.88 100 ILE A C 1
ATOM 742 O O . ILE A 1 100 ? -2.490 -0.079 -1.156 1.00 95.88 100 ILE A O 1
ATOM 746 N N . PHE A 1 101 ? -2.235 -2.284 -1.456 1.00 96.00 101 PHE A N 1
ATOM 747 C CA . PHE A 1 101 ? -0.845 -2.359 -1.036 1.00 96.00 101 PHE A CA 1
ATOM 748 C C . PHE A 1 101 ? 0.042 -2.678 -2.238 1.00 96.00 101 PHE A C 1
ATOM 750 O O . PHE A 1 101 ? -0.135 -3.708 -2.892 1.00 96.00 101 PHE A O 1
ATOM 757 N N . ILE A 1 102 ? 1.003 -1.796 -2.505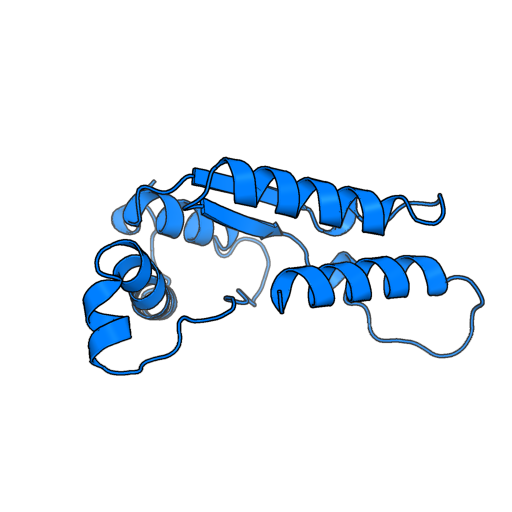 1.00 94.50 102 ILE A N 1
ATOM 758 C CA . ILE A 1 102 ? 2.007 -1.971 -3.553 1.00 94.50 102 ILE A CA 1
ATOM 759 C C . ILE A 1 102 ? 3.354 -2.213 -2.872 1.00 94.50 102 ILE A C 1
ATOM 761 O O . ILE A 1 102 ? 3.880 -1.312 -2.216 1.00 94.50 102 ILE A O 1
ATOM 765 N N . ASP A 1 103 ? 3.887 -3.427 -3.001 1.00 92.19 103 ASP A N 1
ATOM 766 C CA . ASP A 1 103 ? 5.215 -3.774 -2.481 1.00 92.19 103 ASP A CA 1
ATOM 767 C C . ASP A 1 103 ? 6.316 -3.394 -3.483 1.00 92.19 103 ASP A C 1
ATOM 769 O O . ASP A 1 103 ? 6.048 -3.257 -4.678 1.00 92.19 103 ASP A O 1
ATOM 773 N N . GLU A 1 104 ? 7.552 -3.236 -3.004 1.00 88.56 104 GLU A N 1
ATOM 774 C CA . GLU A 1 104 ? 8.741 -2.972 -3.841 1.00 88.56 104 GLU A CA 1
ATOM 775 C C . GLU A 1 104 ? 8.573 -1.787 -4.817 1.00 88.56 104 GLU A C 1
ATOM 777 O O . GLU A 1 104 ? 9.008 -1.826 -5.969 1.00 88.56 104 GLU A O 1
ATOM 782 N N . LEU A 1 105 ? 7.926 -0.703 -4.369 1.00 86.88 105 LEU A N 1
ATOM 783 C CA . LEU A 1 105 ? 7.648 0.481 -5.199 1.00 86.88 105 LEU A CA 1
ATOM 784 C C . LEU A 1 105 ? 8.921 1.119 -5.797 1.00 86.88 105 LEU A C 1
ATOM 786 O O . LEU A 1 105 ? 8.880 1.789 -6.829 1.00 86.88 105 LEU A O 1
ATOM 790 N N . ASP A 1 106 ? 10.078 0.891 -5.187 1.00 82.44 106 ASP A N 1
ATOM 791 C CA . ASP A 1 106 ? 11.377 1.310 -5.705 1.00 82.44 106 ASP A CA 1
ATOM 792 C C . ASP A 1 106 ? 11.758 0.628 -7.033 1.00 82.44 106 ASP A C 1
ATOM 794 O O . ASP A 1 106 ? 12.534 1.200 -7.805 1.00 82.44 106 ASP A O 1
ATOM 798 N N . ALA A 1 107 ? 11.170 -0.530 -7.358 1.00 79.06 107 ALA A N 1
ATOM 799 C CA . ALA A 1 107 ? 11.346 -1.192 -8.649 1.00 79.06 107 ALA A CA 1
ATOM 800 C C . ALA A 1 107 ? 10.868 -0.312 -9.819 1.00 79.06 107 ALA A C 1
ATOM 802 O O . ALA A 1 107 ? 11.529 -0.256 -10.861 1.00 79.06 107 ALA A O 1
ATOM 803 N N . VAL A 1 108 ? 9.758 0.414 -9.635 1.00 75.06 108 VAL A N 1
ATOM 804 C CA . VAL A 1 108 ? 9.199 1.342 -10.636 1.00 75.06 108 VAL A CA 1
ATOM 805 C C . VAL A 1 108 ? 9.719 2.774 -10.471 1.00 75.06 108 VAL A C 1
ATOM 807 O O . VAL A 1 108 ? 9.738 3.530 -11.436 1.00 75.06 108 VAL A O 1
ATOM 810 N N . GLY A 1 109 ? 10.188 3.144 -9.275 1.00 66.88 109 GLY A N 1
ATOM 811 C CA . GLY A 1 109 ? 10.556 4.516 -8.904 1.00 66.88 109 GLY A CA 1
ATOM 812 C C . GLY A 1 109 ? 12.012 4.939 -9.143 1.00 66.88 109 GLY A C 1
ATOM 813 O O . GLY A 1 109 ? 12.438 5.949 -8.578 1.00 66.88 109 GLY A O 1
ATOM 814 N N . ARG A 1 110 ? 12.819 4.197 -9.919 1.00 65.06 110 ARG A N 1
ATOM 815 C CA . ARG A 1 110 ? 14.236 4.564 -10.132 1.00 65.06 110 ARG A CA 1
ATOM 816 C C . ARG A 1 110 ? 14.374 5.943 -10.791 1.00 65.06 110 ARG A C 1
ATOM 818 O O . ARG A 1 110 ? 13.740 6.237 -11.799 1.00 65.06 110 ARG A O 1
ATOM 825 N N . GLN A 1 111 ? 15.260 6.765 -10.224 1.00 55.06 111 GLN A N 1
ATOM 826 C CA . GLN A 1 111 ? 15.555 8.129 -10.667 1.00 55.06 111 GLN A CA 1
ATOM 827 C C . GLN A 1 111 ? 15.899 8.160 -12.166 1.00 55.06 111 GLN A C 1
ATOM 829 O O . GLN A 1 111 ? 16.699 7.342 -12.626 1.00 55.06 111 GLN A O 1
ATOM 834 N N . ARG A 1 112 ? 15.320 9.114 -12.912 1.00 56.53 112 ARG A N 1
ATOM 835 C CA . ARG A 1 112 ? 15.590 9.360 -14.340 1.00 56.53 112 ARG A CA 1
ATOM 836 C C . ARG A 1 112 ? 17.087 9.621 -14.565 1.00 56.53 112 ARG A C 1
ATOM 838 O O . ARG A 1 112 ? 17.529 10.766 -14.533 1.00 56.53 112 ARG A O 1
ATOM 845 N N . GLN A 1 113 ? 17.891 8.577 -14.759 1.00 48.59 113 GLN A N 1
ATOM 846 C CA . GLN A 1 113 ? 19.279 8.732 -15.187 1.00 48.59 113 GLN A CA 1
ATOM 847 C C . GLN A 1 113 ? 19.278 9.020 -16.687 1.00 48.59 113 GLN A C 1
ATOM 849 O O . GLN A 1 113 ? 18.773 8.234 -17.487 1.00 48.59 113 GLN A O 1
ATOM 854 N N . GLY A 1 114 ? 19.774 10.204 -17.046 1.00 52.28 114 GLY A N 1
ATOM 855 C CA . GLY A 1 114 ? 19.837 10.666 -18.425 1.00 52.28 114 GLY A CA 1
ATOM 856 C C . GLY A 1 114 ? 20.653 9.718 -19.304 1.00 52.28 114 GLY A C 1
ATOM 857 O O . GLY A 1 114 ? 21.761 9.333 -18.945 1.00 52.28 114 GLY A O 1
ATOM 858 N N . GLY A 1 115 ? 20.100 9.392 -20.474 1.00 54.28 115 GLY A N 1
ATOM 859 C CA . GLY A 1 115 ? 20.809 8.701 -21.552 1.00 54.28 115 GLY A CA 1
ATOM 860 C C . GLY A 1 115 ? 20.313 7.283 -21.827 1.00 54.28 115 GLY A C 1
ATOM 861 O O . GLY A 1 115 ? 20.996 6.316 -21.517 1.00 54.28 115 GLY A O 1
ATOM 862 N N . GLY A 1 116 ? 19.152 7.142 -22.473 1.00 53.72 116 GLY A N 1
ATOM 863 C CA . GLY A 1 116 ? 18.751 5.864 -23.067 1.00 53.72 116 GLY A CA 1
ATOM 864 C C . GLY A 1 116 ? 17.272 5.795 -23.434 1.00 53.72 116 GLY A C 1
ATOM 865 O O . GLY A 1 116 ? 16.409 6.016 -22.594 1.00 53.72 116 GLY A O 1
ATOM 866 N N . ARG A 1 117 ? 16.984 5.433 -24.689 1.00 53.66 117 ARG A N 1
ATOM 867 C CA . ARG A 1 117 ? 15.656 5.333 -25.332 1.00 53.66 117 ARG A CA 1
ATOM 868 C C . ARG A 1 117 ? 14.756 4.196 -24.787 1.00 53.66 117 ARG A C 1
ATOM 870 O O . ARG A 1 117 ? 13.893 3.711 -25.505 1.00 53.66 117 ARG A O 1
ATOM 877 N N . SER A 1 118 ? 14.988 3.752 -23.548 1.00 57.44 118 SER A N 1
ATOM 878 C CA . SER A 1 118 ? 14.325 2.609 -22.893 1.00 57.44 118 SER A CA 1
ATOM 879 C C . SER A 1 118 ? 13.562 2.983 -21.610 1.00 57.44 118 SER A C 1
ATOM 881 O O . SER A 1 118 ? 13.078 2.088 -20.923 1.00 57.44 118 SER A O 1
ATOM 883 N N . ASN A 1 119 ? 13.460 4.275 -21.263 1.00 65.12 119 ASN A N 1
ATOM 884 C CA . ASN A 1 119 ? 12.737 4.744 -20.066 1.00 65.12 119 ASN A CA 1
ATOM 885 C C . ASN A 1 119 ? 11.239 5.013 -20.292 1.00 65.12 119 ASN A C 1
ATOM 887 O O . ASN A 1 119 ? 10.492 5.052 -19.316 1.00 65.12 119 ASN A O 1
ATOM 891 N N . ASP A 1 120 ? 10.792 5.133 -21.545 1.00 74.75 120 ASP A N 1
ATOM 892 C CA . ASP A 1 120 ? 9.443 5.611 -21.880 1.00 74.75 120 ASP A CA 1
ATOM 893 C C . ASP A 1 120 ? 8.322 4.759 -21.261 1.00 74.75 120 ASP A C 1
ATOM 895 O O . ASP A 1 120 ? 7.340 5.298 -20.756 1.00 74.75 120 ASP A O 1
ATOM 899 N N . GLU A 1 121 ? 8.476 3.431 -21.235 1.00 78.81 121 GLU A N 1
ATOM 900 C CA . GLU A 1 121 ? 7.430 2.538 -20.714 1.00 78.81 121 GLU A CA 1
ATOM 901 C C . GLU A 1 121 ? 7.303 2.605 -19.187 1.00 78.81 121 GLU A C 1
ATOM 903 O O . GLU A 1 121 ? 6.200 2.604 -18.642 1.00 78.81 121 GLU A O 1
ATOM 908 N N . ARG A 1 122 ? 8.430 2.710 -18.477 1.00 78.19 122 ARG A N 1
ATOM 909 C CA . ARG A 1 122 ? 8.422 2.834 -17.014 1.00 78.19 122 ARG A CA 1
ATOM 910 C C . ARG A 1 122 ? 7.844 4.176 -16.586 1.00 78.19 122 ARG A C 1
ATOM 912 O O . ARG A 1 122 ? 7.003 4.208 -15.692 1.00 78.19 122 ARG A O 1
ATOM 919 N N . ASP A 1 123 ? 8.256 5.257 -17.250 1.00 82.44 123 ASP A N 1
ATOM 920 C CA . ASP A 1 123 ? 7.707 6.595 -17.012 1.00 82.44 123 ASP A CA 1
ATOM 921 C C . ASP A 1 123 ? 6.189 6.615 -17.269 1.00 82.44 123 ASP A C 1
ATOM 923 O O . ASP A 1 123 ? 5.439 7.191 -16.482 1.00 82.44 123 ASP A O 1
ATOM 927 N N . ASN A 1 124 ? 5.717 5.937 -18.321 1.00 85.88 124 ASN A N 1
ATOM 928 C CA . ASN A 1 124 ? 4.289 5.820 -18.620 1.00 85.88 124 ASN A CA 1
ATOM 929 C C . ASN A 1 124 ? 3.512 5.105 -17.498 1.00 85.88 124 ASN A C 1
ATOM 931 O O . ASN A 1 124 ? 2.496 5.610 -17.022 1.00 85.88 124 ASN A O 1
ATOM 935 N N . THR A 1 125 ? 4.017 3.969 -17.016 1.00 88.12 125 THR A N 1
ATOM 936 C CA . THR A 1 125 ? 3.418 3.228 -15.894 1.00 88.12 125 THR A CA 1
ATOM 937 C C . THR A 1 125 ? 3.370 4.057 -14.608 1.00 88.12 125 THR A C 1
ATOM 939 O O . THR A 1 125 ? 2.342 4.078 -13.929 1.00 88.12 125 THR A O 1
ATOM 942 N N . VAL A 1 126 ? 4.446 4.780 -14.278 1.00 87.94 126 VAL A N 1
ATOM 943 C CA . VAL A 1 126 ? 4.485 5.662 -13.098 1.00 87.94 126 VAL A CA 1
ATOM 944 C C . VAL A 1 126 ? 3.486 6.812 -13.236 1.00 87.94 126 VAL A C 1
ATOM 946 O O . VAL A 1 126 ? 2.754 7.097 -12.291 1.00 87.94 126 VAL A O 1
ATOM 949 N N . ASN A 1 127 ? 3.396 7.444 -14.408 1.00 89.19 127 ASN A N 1
ATOM 950 C CA . ASN A 1 127 ? 2.421 8.508 -14.658 1.00 89.19 127 ASN A CA 1
ATOM 951 C C . ASN A 1 127 ? 0.976 8.007 -14.524 1.00 89.19 127 ASN A C 1
ATOM 953 O O . ASN A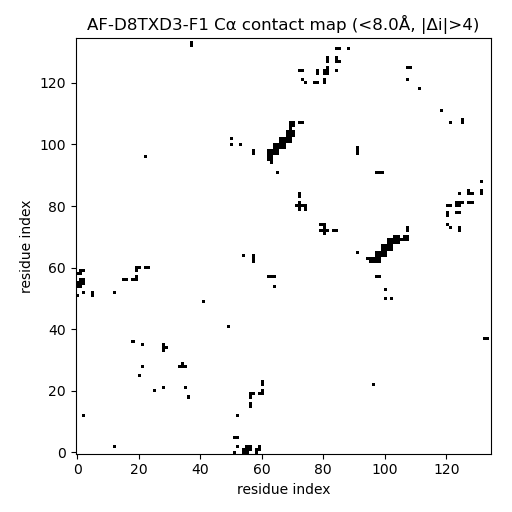 1 127 ? 0.128 8.715 -13.976 1.00 89.19 127 ASN A O 1
ATOM 957 N N . GLN A 1 128 ? 0.695 6.784 -14.982 1.00 92.25 128 GLN A N 1
ATOM 958 C CA . GLN A 1 128 ? -0.616 6.173 -14.791 1.00 92.25 128 GLN A CA 1
ATOM 959 C C . GLN A 1 128 ? -0.911 5.943 -13.306 1.00 92.25 128 GLN A C 1
ATOM 961 O O . GLN A 1 128 ? -2.010 6.257 -12.859 1.00 92.25 128 GLN A O 1
ATOM 966 N N . LEU A 1 129 ? 0.060 5.448 -12.530 1.00 91.12 129 LEU A N 1
ATOM 967 C CA . LEU A 1 129 ? -0.104 5.262 -11.087 1.00 91.12 129 LEU A CA 1
ATOM 968 C C . LEU A 1 129 ? -0.417 6.588 -10.382 1.00 91.12 129 LEU A C 1
ATOM 970 O O . LEU A 1 129 ? -1.342 6.645 -9.580 1.00 91.12 129 LEU A O 1
ATOM 974 N N . LEU A 1 130 ? 0.301 7.661 -10.725 1.00 89.19 130 LEU A N 1
ATOM 975 C CA . LEU A 1 130 ? 0.041 8.999 -10.184 1.00 89.19 130 LEU A CA 1
ATOM 976 C C . LEU A 1 130 ? -1.359 9.505 -10.548 1.00 89.19 130 LEU A C 1
ATOM 978 O O . LEU A 1 130 ? -2.052 10.050 -9.694 1.00 89.19 130 LEU A O 1
ATOM 982 N N . THR A 1 131 ? -1.791 9.273 -11.788 1.00 92.62 131 THR A N 1
ATOM 983 C CA . THR A 1 131 ? -3.123 9.669 -12.267 1.00 92.62 131 THR A CA 1
ATOM 984 C C . THR A 1 131 ? -4.224 8.952 -11.484 1.00 92.62 131 THR A C 1
ATOM 986 O O . THR A 1 131 ? -5.149 9.594 -11.001 1.00 92.62 131 THR A O 1
ATOM 989 N N . GLU A 1 132 ? -4.104 7.637 -11.286 1.00 92.19 132 GLU A N 1
ATOM 990 C CA . GLU A 1 132 ? -5.077 6.868 -10.500 1.00 92.19 132 GLU A CA 1
ATOM 991 C C . GLU A 1 132 ? -5.090 7.255 -9.009 1.00 92.19 132 GLU A C 1
ATOM 993 O O . GLU A 1 132 ? -6.132 7.168 -8.358 1.00 92.19 132 GLU A O 1
ATOM 998 N N . MET A 1 133 ? -3.949 7.684 -8.457 1.00 87.94 133 MET A N 1
ATOM 999 C CA . MET A 1 133 ? -3.840 8.141 -7.066 1.00 87.94 133 MET A CA 1
ATOM 1000 C C . MET A 1 133 ? -4.424 9.541 -6.837 1.00 87.94 133 MET A C 1
ATOM 1002 O O . MET A 1 133 ? -4.887 9.830 -5.731 1.00 87.94 133 MET A O 1
ATOM 1006 N N . ASP A 1 134 ? -4.381 10.418 -7.841 1.00 84.25 134 ASP A N 1
ATOM 1007 C CA . ASP A 1 134 ? -4.943 11.767 -7.738 1.00 84.25 134 ASP A CA 1
ATOM 1008 C C . ASP A 1 134 ? -6.449 11.825 -8.024 1.00 84.25 134 ASP A C 1
ATOM 1010 O O . ASP A 1 134 ? -7.120 12.685 -7.438 1.00 84.25 134 ASP A O 1
ATOM 1014 N N . GLY A 1 135 ? -6.973 10.864 -8.797 1.00 65.56 135 GLY A N 1
ATOM 1015 C CA . GLY A 1 135 ? -8.400 10.709 -9.095 1.00 65.56 135 GLY A CA 1
ATOM 1016 C C . GLY A 1 135 ? -8.812 11.283 -10.440 1.00 65.56 135 GLY A C 1
ATOM 1017 O O . GLY A 1 135 ? -8.579 12.491 -10.670 1.00 65.56 135 GLY A O 1
#

Sequence (135 aa):
IFFDDIAGNKQAKVELMEVVDFFRTPEKFRASGARAPKGVLLVGPPGNGKTLMARAVAGESGVAFISSSAAEFIEMYMGLGAARVRDLFNTARSVAPCIIFIDELDAVGRQRQGGGRSNDERDNTVNQLLTEMDG

Foldseek 3Di:
DAPVVDPDPVVVLVVLVVVLCCLVPVVVCVVVVHDHDLDDDDDDDPPNCPVVSLVNSCVSNVAAEAEDELVVLDDPDACSSLVVLVVSLVVCVVRPPYDYHYPPVVNLVDDPDDDDPPCVRSVNNVVSNVVSSVD

Secondary structure (DSSP, 8-state):
--GGGS-S-HHHHHHHHHHHHHHH-HHHHHHHTPPPPS-----S-TTSSHHHHHHHHHHHHT-EEEEEEGGGG--SSTTHHHHHHHHHHHHHHHT-SEEEEEE-GGGT-----S--TT-HHHHHHHHHHHHHHH-

InterPro domains:
  IPR003959 ATPase, AAA-type, core [PF00004] (40-135)
  IPR027417 P-loop containing nucleoside triphosphate hydrolase [G3DSA:3.40.50.300] (1-135)
  I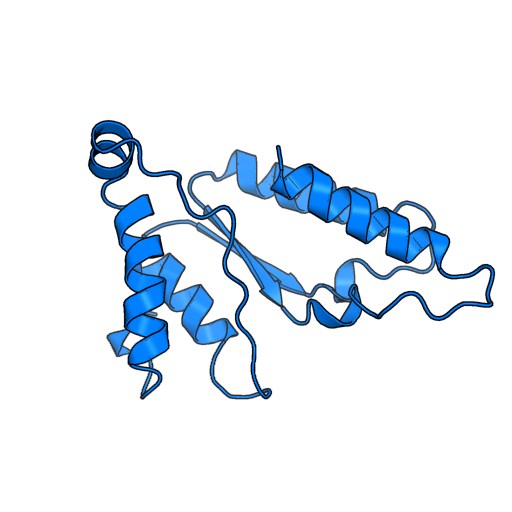PR027417 P-loop containing nucleoside triphosphate hydrolase [SSF52540] (2-135)